Protein AF-A0A9C7S9S4-F1 (afdb_monomer_lite)

Secondary structure (DSSP, 8-state):
-HHHHHHHHTTT--B-HHHHTTS-TT--B---S---BTTTB-HHHHSSTTB-HHHHHHHHHHHHHHHHHHHHH--

pLDDT: mean 94.6, std 7.54, range [54.12, 98.56]

Foldseek 3Di:
DVVVVVQVVCPPQAAEPVNVVVDDPQAADEDQDDDDDPGNYHPCNCVDPRYPHVVVNVVVVVVVVVVVVCVVPVD

Structure (mmCIF, N/CA/C/O backbone):
data_AF-A0A9C7S9S4-F1
#
_entry.id   AF-A0A9C7S9S4-F1
#
loop_
_atom_site.group_PDB
_atom_site.id
_atom_site.type_symbol
_atom_site.label_atom_id
_atom_site.label_alt_id
_atom_site.label_comp_id
_atom_site.label_asym_id
_atom_site.label_entity_id
_atom_site.label_seq_id
_atom_site.pdbx_PDB_ins_code
_atom_site.Cartn_x
_atom_site.Cartn_y
_atom_site.Cartn_z
_atom_site.occupancy
_atom_site.B_iso_or_equiv
_atom_site.auth_seq_id
_atom_site.auth_comp_id
_atom_site.auth_asym_id
_atom_site.auth_atom_id
_atom_site.pdbx_PDB_model_num
ATOM 1 N N . ASP A 1 1 ? -3.300 27.551 8.231 1.00 66.44 1 ASP A N 1
ATOM 2 C CA . ASP A 1 1 ? -2.501 26.311 8.263 1.00 66.44 1 ASP A CA 1
ATOM 3 C C . ASP A 1 1 ? -3.135 25.243 7.384 1.00 66.44 1 ASP A C 1
ATOM 5 O O . ASP A 1 1 ? -4.113 24.610 7.764 1.00 66.44 1 ASP A O 1
ATOM 9 N N . GLU A 1 2 ? -2.620 25.093 6.164 1.00 83.38 2 GLU A N 1
ATOM 10 C CA . GLU A 1 2 ? -3.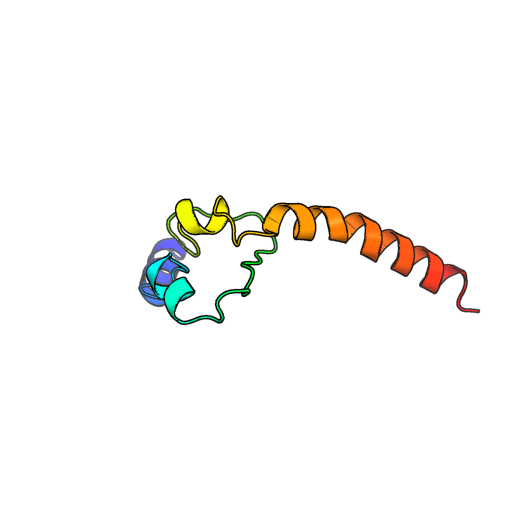150 24.210 5.108 1.00 83.38 2 GLU A CA 1
ATOM 11 C C . GLU A 1 2 ? -3.320 22.751 5.570 1.00 83.38 2 GLU A C 1
ATOM 13 O O . GLU A 1 2 ? -4.320 22.100 5.273 1.00 83.38 2 GLU A O 1
ATOM 18 N N . GLN A 1 3 ? -2.379 22.246 6.369 1.00 81.56 3 GLN A N 1
ATOM 19 C CA . GLN A 1 3 ? -2.402 20.873 6.872 1.00 81.56 3 GLN A CA 1
ATOM 20 C C . GLN A 1 3 ? -3.655 20.570 7.707 1.00 81.56 3 GLN A C 1
ATOM 22 O O . GLN A 1 3 ? -4.211 19.478 7.624 1.00 81.56 3 GLN A O 1
ATOM 27 N N . GLN A 1 4 ? -4.114 21.529 8.508 1.00 84.50 4 GLN A N 1
ATOM 28 C CA . GLN A 1 4 ? -5.242 21.338 9.417 1.00 84.50 4 GLN A CA 1
ATOM 29 C C . GLN A 1 4 ? -6.576 21.349 8.661 1.00 84.50 4 GLN A C 1
ATOM 31 O O . GLN A 1 4 ? -7.453 20.542 8.957 1.00 84.50 4 GLN A O 1
ATOM 36 N N . GLN A 1 5 ? -6.680 22.181 7.620 1.00 88.00 5 GLN A N 1
ATOM 37 C CA . GLN A 1 5 ? -7.811 22.164 6.690 1.00 88.00 5 GLN A CA 1
ATOM 38 C C . GLN A 1 5 ? -7.881 20.843 5.918 1.00 88.00 5 GLN A C 1
ATOM 40 O O . GLN A 1 5 ? -8.952 20.255 5.811 1.00 88.00 5 GLN A O 1
ATOM 45 N N . ARG A 1 6 ? -6.740 20.328 5.435 1.00 88.12 6 ARG A N 1
ATOM 46 C CA . ARG A 1 6 ? -6.697 19.026 4.748 1.00 88.12 6 ARG A CA 1
ATOM 47 C C . ARG A 1 6 ? -7.137 17.889 5.670 1.00 88.12 6 ARG A C 1
ATOM 49 O O . ARG A 1 6 ? -7.957 17.082 5.256 1.00 88.12 6 ARG A O 1
ATOM 56 N N . LYS A 1 7 ? -6.674 17.859 6.926 1.00 87.19 7 LYS A N 1
ATOM 57 C CA . LYS A 1 7 ? -7.113 16.846 7.906 1.00 87.19 7 LYS A CA 1
ATOM 58 C C . LYS A 1 7 ? -8.629 16.829 8.102 1.00 87.19 7 LYS A C 1
ATOM 60 O O . LYS A 1 7 ? -9.201 15.753 8.139 1.00 87.19 7 LYS A O 1
ATOM 65 N N . GLN A 1 8 ? -9.264 17.998 8.193 1.00 89.94 8 GLN A N 1
ATOM 66 C CA . GLN A 1 8 ? -10.723 18.093 8.325 1.00 89.94 8 GLN A CA 1
ATOM 67 C C . GLN A 1 8 ? -11.453 17.587 7.075 1.00 89.94 8 GLN A C 1
ATOM 69 O O . GLN A 1 8 ? -12.451 16.890 7.185 1.00 89.94 8 GLN A O 1
ATOM 74 N N . VAL A 1 9 ? -10.948 17.907 5.879 1.00 94.06 9 VAL A N 1
ATOM 75 C CA . VAL A 1 9 ? -11.550 17.443 4.616 1.00 94.06 9 VAL A CA 1
ATOM 76 C C . VAL A 1 9 ? -11.448 15.922 4.454 1.00 94.06 9 VAL A C 1
ATOM 78 O O . VAL A 1 9 ? -12.351 15.315 3.887 1.00 94.06 9 VAL A O 1
ATOM 81 N N . PHE A 1 10 ? -10.371 15.310 4.949 1.00 93.62 10 PHE A N 1
ATOM 82 C CA . PHE A 1 10 ? -10.137 13.862 4.873 1.00 93.62 10 PHE A CA 1
ATOM 83 C C . PHE A 1 10 ? -10.598 13.092 6.119 1.00 93.62 10 PHE A C 1
ATOM 85 O O . PHE A 1 10 ? -10.321 11.898 6.247 1.00 93.62 10 PHE A O 1
ATOM 92 N N . GLU A 1 11 ? -11.311 13.741 7.038 1.00 92.31 11 GLU A N 1
ATOM 93 C CA . GLU A 1 11 ? -11.878 13.062 8.198 1.00 92.31 11 GLU A CA 1
ATOM 94 C C . GLU A 1 11 ? -12.864 11.971 7.743 1.00 92.31 11 GLU A C 1
ATOM 96 O O . GLU A 1 11 ? -13.722 12.201 6.892 1.00 92.31 11 GLU A O 1
ATOM 101 N N . GLY A 1 12 ? -12.711 10.757 8.280 1.00 93.62 12 GLY A N 1
ATOM 102 C CA . GLY A 1 12 ? -13.516 9.591 7.894 1.00 93.62 12 GLY A CA 1
ATOM 103 C C . GLY A 1 12 ? -13.024 8.824 6.660 1.00 93.62 12 GLY A C 1
ATOM 104 O O . GLY A 1 12 ? -13.653 7.837 6.291 1.00 93.62 12 GLY A O 1
ATOM 105 N N . PHE A 1 13 ? -11.906 9.229 6.046 1.00 96.44 13 PHE A N 1
ATOM 106 C CA . PHE A 1 13 ? -11.281 8.516 4.917 1.00 96.44 13 PHE A CA 1
ATOM 107 C C . PHE A 1 13 ? -10.063 7.669 5.313 1.00 96.44 13 PHE A C 1
ATOM 109 O O . PHE A 1 13 ? -9.376 7.137 4.443 1.00 96.44 13 PHE A O 1
ATOM 116 N N . THR A 1 14 ? -9.775 7.539 6.608 1.00 97.12 14 THR A N 1
ATOM 117 C CA . THR A 1 14 ? -8.711 6.661 7.101 1.00 97.12 14 THR A CA 1
ATOM 118 C C . THR A 1 14 ? -9.019 5.212 6.750 1.00 97.12 14 THR A C 1
ATOM 120 O O . THR A 1 14 ? -10.101 4.711 7.055 1.00 97.12 14 THR A O 1
ATOM 123 N N . VAL A 1 15 ? -8.049 4.518 6.159 1.00 97.94 15 VAL A N 1
ATOM 124 C CA . VAL A 1 15 ? -8.132 3.070 5.985 1.00 97.94 15 VAL A CA 1
ATOM 125 C C . VAL A 1 15 ? -7.799 2.404 7.317 1.00 97.94 15 VAL A C 1
ATOM 127 O O . VAL A 1 15 ? -6.642 2.365 7.740 1.00 97.94 15 VAL A O 1
ATOM 130 N N . ASP A 1 16 ? -8.837 1.926 7.997 1.00 97.81 16 ASP A N 1
ATOM 131 C CA . ASP A 1 16 ? -8.757 1.189 9.255 1.00 97.81 16 ASP A CA 1
ATOM 132 C C . ASP A 1 16 ? -9.229 -0.267 9.092 1.00 97.81 16 ASP A C 1
ATOM 134 O O . ASP A 1 16 ? -9.707 -0.676 8.030 1.00 97.81 16 ASP A O 1
ATOM 138 N N . ALA A 1 17 ? -9.065 -1.078 10.143 1.00 96.75 17 ALA A N 1
ATOM 139 C CA . ALA A 1 17 ? -9.441 -2.491 10.111 1.00 96.75 17 ALA A CA 1
ATOM 140 C C . ALA A 1 17 ? -10.936 -2.676 9.800 1.00 96.75 17 ALA A C 1
ATOM 142 O O . ALA A 1 17 ? -11.309 -3.540 9.011 1.00 96.75 17 ALA A O 1
ATOM 143 N N . LYS A 1 18 ? -11.788 -1.797 10.339 1.00 97.06 18 LYS A N 1
ATOM 144 C CA . LYS A 1 18 ? -13.234 -1.827 10.109 1.00 97.06 18 LYS A CA 1
ATOM 145 C C . LYS A 1 18 ? -13.589 -1.544 8.649 1.00 97.06 18 LYS A C 1
ATOM 147 O O . LYS A 1 18 ? -14.529 -2.134 8.122 1.00 97.06 18 LYS A O 1
ATOM 152 N N . LEU A 1 19 ? -12.871 -0.643 7.981 1.00 97.19 19 LEU A N 1
ATOM 153 C CA . LEU A 1 19 ? -13.037 -0.410 6.552 1.00 97.19 19 LEU A CA 1
ATOM 154 C C . LEU A 1 19 ? -12.607 -1.649 5.763 1.00 97.19 19 LEU A C 1
ATOM 156 O O . LEU A 1 19 ? -13.361 -2.092 4.895 1.00 97.19 19 LEU A O 1
ATOM 160 N N . MET A 1 20 ? -11.455 -2.232 6.110 1.00 97.75 20 MET A N 1
ATOM 161 C CA . MET A 1 20 ? -10.917 -3.437 5.468 1.00 97.75 20 MET A CA 1
ATOM 162 C C . MET A 1 20 ? -11.845 -4.656 5.594 1.00 97.75 20 MET A C 1
ATOM 164 O O . MET A 1 20 ? -11.911 -5.447 4.658 1.00 97.75 20 MET A O 1
ATOM 168 N N . GLU A 1 21 ? -12.637 -4.774 6.665 1.00 96.62 21 GLU A N 1
ATOM 169 C CA . GLU A 1 21 ? -13.654 -5.834 6.823 1.00 96.62 21 GLU A CA 1
ATOM 170 C C . GLU A 1 21 ? -14.729 -5.838 5.719 1.00 96.62 21 GLU A C 1
ATOM 172 O O . GLU A 1 21 ? -15.372 -6.860 5.488 1.00 96.62 21 GLU A O 1
ATOM 177 N N . ASN A 1 22 ? -14.938 -4.713 5.025 1.00 97.81 22 ASN A N 1
ATOM 178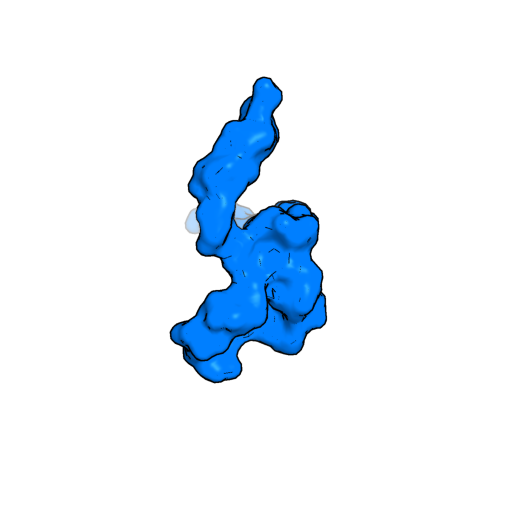 C CA . ASN A 1 22 ? -15.894 -4.630 3.915 1.00 97.81 22 ASN A CA 1
ATOM 179 C C . ASN A 1 22 ? -15.302 -5.108 2.579 1.00 97.81 22 ASN A C 1
ATOM 181 O O . ASN A 1 22 ? -16.034 -5.219 1.592 1.00 97.81 22 ASN A O 1
ATOM 185 N N . ALA A 1 23 ? -13.989 -5.336 2.520 1.00 97.56 23 ALA A N 1
ATOM 186 C CA . ALA A 1 23 ? -13.313 -5.841 1.336 1.00 97.56 23 ALA A CA 1
ATOM 187 C C . ALA A 1 23 ? -13.451 -7.370 1.225 1.00 97.56 23 ALA A C 1
ATOM 189 O O . ALA A 1 23 ? -14.006 -8.047 2.091 1.00 97.56 23 ALA A O 1
ATOM 190 N N . LEU A 1 24 ? -12.948 -7.931 0.123 1.00 97.81 24 LEU A N 1
ATOM 191 C CA . LEU A 1 24 ? -12.862 -9.382 -0.018 1.00 97.81 24 LEU A CA 1
ATOM 192 C C . LEU A 1 24 ? -11.901 -9.975 1.032 1.00 97.81 24 LEU A C 1
ATOM 194 O O . LEU A 1 24 ? -10.938 -9.305 1.411 1.00 97.81 24 LEU A O 1
ATOM 198 N N . PRO A 1 25 ? -12.108 -11.234 1.468 1.00 94.31 25 PRO A N 1
ATOM 199 C CA . PRO A 1 25 ? -11.250 -11.873 2.471 1.00 94.31 25 PRO A CA 1
ATOM 200 C C . PRO A 1 25 ? -9.764 -11.956 2.089 1.00 94.31 25 PRO A C 1
ATOM 202 O O . PRO A 1 25 ? -8.911 -12.052 2.964 1.00 94.31 25 PRO A O 1
ATOM 205 N N . ASP A 1 26 ? -9.457 -11.943 0.793 1.00 96.44 26 ASP A N 1
ATOM 206 C CA . ASP A 1 26 ? -8.113 -11.999 0.213 1.00 96.44 26 ASP A CA 1
ATOM 207 C C . ASP A 1 26 ? -7.630 -10.640 -0.320 1.00 96.44 26 ASP A C 1
ATOM 209 O O . ASP A 1 26 ? -6.605 -10.564 -0.999 1.00 96.44 26 ASP A O 1
ATOM 213 N N . ALA A 1 27 ? -8.349 -9.553 -0.018 1.00 98.06 27 ALA A N 1
ATOM 214 C CA . ALA A 1 27 ? -7.910 -8.215 -0.377 1.00 98.06 27 ALA A CA 1
ATOM 215 C C . ALA A 1 27 ? -6.572 -7.889 0.300 1.00 98.06 27 ALA A C 1
ATOM 217 O O . ALA A 1 27 ? -6.372 -8.181 1.482 1.00 98.06 27 ALA A O 1
ATOM 218 N N . ILE A 1 28 ? -5.686 -7.235 -0.448 1.00 98.25 28 ILE A N 1
ATOM 219 C CA . ILE A 1 28 ? -4.431 -6.691 0.067 1.00 98.25 28 ILE A CA 1
ATOM 220 C C . ILE A 1 28 ? -4.513 -5.169 0.162 1.00 98.25 28 ILE A C 1
ATOM 222 O O . ILE A 1 28 ? -5.167 -4.510 -0.648 1.00 98.25 28 ILE A O 1
ATOM 226 N N . PHE A 1 29 ? -3.823 -4.615 1.149 1.00 98.50 29 PHE A N 1
ATOM 227 C CA . PHE A 1 29 ? -3.621 -3.188 1.309 1.00 98.50 29 PHE A CA 1
ATOM 228 C C . PHE A 1 29 ? -2.310 -2.763 0.632 1.00 98.50 29 PHE A C 1
ATOM 230 O O . PHE A 1 29 ? -1.259 -3.371 0.850 1.00 98.50 29 PHE A O 1
ATOM 237 N N . LEU A 1 30 ? -2.392 -1.706 -0.178 1.00 98.38 30 LEU A N 1
ATOM 238 C CA . LEU A 1 30 ? -1.275 -1.086 -0.892 1.00 98.38 30 LEU A CA 1
ATOM 239 C C . LEU A 1 30 ? -1.178 0.394 -0.515 1.00 98.38 30 LEU A C 1
ATOM 241 O O . LEU A 1 30 ? -2.192 1.057 -0.292 1.00 98.38 30 LEU A O 1
ATOM 245 N N . HIS A 1 31 ? 0.043 0.918 -0.468 1.00 98.44 31 HIS A N 1
ATOM 246 C CA . HIS A 1 31 ? 0.333 2.316 -0.199 1.00 98.44 31 HIS A CA 1
ATOM 247 C C . HIS A 1 31 ? 1.726 2.685 -0.715 1.00 98.44 31 HIS A C 1
ATOM 249 O O . HIS A 1 31 ? 2.744 2.215 -0.209 1.00 98.44 31 HIS A O 1
ATOM 255 N N . CYS A 1 32 ? 1.797 3.658 -1.621 1.00 96.25 32 CYS A N 1
ATOM 256 C CA . CYS A 1 32 ? 3.007 3.973 -2.383 1.00 96.25 32 CYS A CA 1
ATOM 257 C C . CYS A 1 32 ? 4.178 4.633 -1.615 1.00 96.25 32 CYS A C 1
ATOM 259 O O . CYS A 1 32 ? 5.144 5.034 -2.257 1.00 96.25 32 CYS A O 1
ATOM 261 N N . LEU A 1 33 ? 4.105 4.717 -0.281 1.00 96.69 33 LEU A N 1
ATOM 262 C CA . LEU A 1 33 ? 5.045 5.325 0.684 1.00 96.69 33 LEU A CA 1
ATOM 263 C C . LEU A 1 33 ? 5.580 6.759 0.366 1.00 96.69 33 LEU A C 1
ATOM 265 O O . LEU A 1 33 ? 5.699 7.173 -0.784 1.00 96.69 33 LEU A O 1
ATOM 269 N N . PRO A 1 34 ? 5.957 7.560 1.387 1.00 96.50 34 PRO A N 1
ATOM 270 C CA . PRO A 1 34 ? 5.802 7.307 2.821 1.00 96.50 34 PRO A CA 1
ATOM 271 C C . PRO A 1 34 ? 4.331 7.364 3.257 1.00 96.50 34 PRO A C 1
ATOM 273 O O . PRO A 1 34 ? 3.532 8.050 2.629 1.00 96.50 34 PRO A O 1
ATOM 276 N N . ALA A 1 35 ? 3.996 6.646 4.332 1.00 96.50 35 ALA A N 1
ATOM 277 C CA . ALA A 1 35 ? 2.674 6.662 4.960 1.00 96.50 35 ALA A CA 1
ATOM 278 C C . ALA A 1 35 ? 2.721 7.369 6.326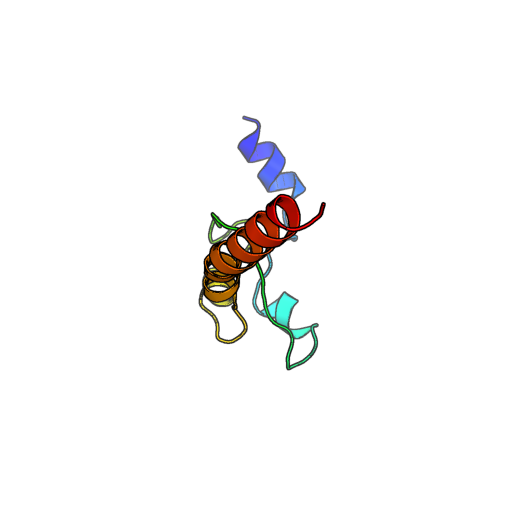 1.00 96.50 35 ALA A C 1
ATOM 280 O O . ALA A 1 35 ? 3.650 7.164 7.118 1.00 96.50 35 ALA A O 1
ATOM 281 N N . TYR A 1 36 ? 1.701 8.163 6.627 1.00 94.88 36 TYR A N 1
ATOM 282 C CA . TYR A 1 36 ? 1.452 8.814 7.902 1.00 94.88 36 TYR A CA 1
ATOM 283 C C . TYR A 1 36 ? 0.424 8.010 8.710 1.00 94.88 36 TYR A C 1
ATOM 285 O O . TYR A 1 36 ? -0.792 8.112 8.539 1.00 94.88 36 TYR A O 1
ATOM 293 N N . ARG A 1 37 ? 0.940 7.220 9.656 1.00 95.69 37 ARG A N 1
ATOM 294 C CA . ARG A 1 37 ? 0.125 6.437 10.596 1.00 95.69 37 ARG A CA 1
ATOM 295 C C . ARG A 1 37 ? -0.841 7.348 11.363 1.00 95.69 37 ARG A C 1
ATOM 297 O O . ARG A 1 37 ? -0.436 8.387 11.886 1.00 95.69 37 ARG A O 1
ATOM 304 N N . GLY A 1 38 ? -2.105 6.940 11.436 1.00 92.62 38 GLY A N 1
ATOM 305 C CA . GLY A 1 38 ? -3.178 7.675 12.111 1.00 92.62 38 GLY A CA 1
ATOM 306 C C . GLY A 1 38 ? -3.808 8.801 11.282 1.00 92.62 38 GLY A C 1
ATOM 307 O O . GLY A 1 38 ? -4.659 9.516 11.807 1.00 92.62 38 GLY A O 1
ATOM 308 N N . TYR A 1 39 ? -3.407 8.965 10.016 1.00 93.75 39 TYR A N 1
ATOM 309 C CA . TYR A 1 39 ? -4.050 9.872 9.063 1.00 93.75 39 TYR A CA 1
ATOM 310 C C . TYR A 1 39 ? -4.743 9.076 7.960 1.00 93.75 39 TYR A C 1
ATOM 312 O O . TYR A 1 39 ? -5.897 8.697 8.123 1.00 93.75 39 TYR A O 1
ATOM 320 N N . GLU A 1 40 ? -4.063 8.785 6.856 1.00 95.38 40 GLU A N 1
ATOM 321 C CA . GLU A 1 40 ? -4.636 8.028 5.742 1.00 95.38 40 GLU A CA 1
ATOM 322 C C . GLU A 1 40 ? -4.776 6.529 6.033 1.00 95.38 40 GLU A C 1
ATOM 324 O O . GLU A 1 40 ? -5.613 5.867 5.426 1.00 95.38 40 GLU A O 1
ATOM 329 N N . VAL A 1 41 ? -4.001 5.991 6.978 1.00 97.88 41 VAL A N 1
ATOM 330 C CA . VAL A 1 41 ? -4.009 4.568 7.336 1.00 97.88 41 VAL A CA 1
ATOM 331 C C . VAL A 1 41 ? -3.714 4.379 8.824 1.00 97.88 41 VAL A C 1
ATOM 333 O O . VAL A 1 41 ? -2.913 5.118 9.410 1.00 97.88 41 VAL A O 1
ATOM 336 N N . THR A 1 42 ? -4.347 3.396 9.463 1.00 98.12 42 THR A N 1
ATOM 337 C CA . THR A 1 42 ? -3.988 2.998 10.832 1.00 98.12 42 THR A CA 1
ATOM 338 C C . THR A 1 42 ? -2.706 2.163 10.854 1.00 98.12 42 THR A C 1
ATOM 340 O O . THR A 1 42 ? -2.346 1.507 9.881 1.00 98.12 42 THR A O 1
ATOM 343 N N . GLU A 1 43 ? -1.996 2.166 11.983 1.00 97.88 43 GLU A N 1
ATOM 344 C CA . GLU A 1 43 ? -0.807 1.317 12.156 1.00 97.88 43 GLU A CA 1
ATOM 345 C C . GLU A 1 43 ? -1.139 -0.176 12.000 1.00 97.88 43 GLU A C 1
ATOM 347 O O . GLU A 1 43 ? -0.387 -0.906 11.366 1.00 97.88 43 GLU A O 1
ATOM 352 N N . GLU A 1 44 ? -2.305 -0.602 12.491 1.00 97.81 44 GLU A N 1
ATOM 353 C CA . GLU A 1 44 ? -2.791 -1.979 12.365 1.00 97.81 44 GLU A CA 1
ATOM 354 C C . GLU A 1 44 ? -2.976 -2.422 10.909 1.00 97.81 44 GLU A C 1
ATOM 356 O O . GLU A 1 44 ? -2.608 -3.542 10.571 1.00 97.81 44 GLU A O 1
ATOM 361 N N . VAL A 1 45 ? -3.516 -1.564 10.035 1.00 98.00 45 VAL A N 1
ATOM 362 C CA . VAL A 1 45 ? -3.663 -1.901 8.610 1.00 98.00 45 VAL A CA 1
ATOM 363 C C . VAL A 1 45 ? -2.308 -1.881 7.911 1.00 98.00 45 VAL A C 1
ATOM 365 O O . VAL A 1 45 ? -2.017 -2.780 7.129 1.00 98.00 45 VAL A O 1
ATOM 368 N N . LEU A 1 46 ? -1.466 -0.885 8.205 1.00 98.12 46 LEU A N 1
ATOM 369 C CA . LEU A 1 46 ? -0.168 -0.730 7.548 1.00 98.12 46 LEU A CA 1
ATOM 370 C C . LEU A 1 46 ? 0.806 -1.875 7.875 1.00 98.12 46 LEU A C 1
ATOM 372 O O . LEU A 1 46 ? 1.543 -2.304 6.991 1.00 98.12 46 LEU A O 1
ATOM 376 N N . GLU A 1 47 ? 0.803 -2.374 9.113 1.00 97.06 47 GLU A N 1
ATOM 377 C CA . GLU A 1 47 ? 1.658 -3.483 9.576 1.00 97.06 47 GLU A CA 1
ATOM 378 C C . GLU A 1 47 ? 0.924 -4.842 9.594 1.00 97.06 47 GLU A C 1
ATOM 380 O O . GLU A 1 47 ? 1.490 -5.865 9.985 1.00 97.06 47 GLU A O 1
ATOM 385 N N . GLY A 1 48 ? -0.358 -4.858 9.223 1.00 96.12 48 GLY A N 1
ATOM 386 C CA . GLY A 1 48 ? -1.227 -6.027 9.313 1.00 96.12 48 GLY A CA 1
ATOM 387 C C . GLY A 1 48 ? -0.946 -7.088 8.250 1.00 96.12 48 GLY A C 1
ATOM 388 O O . GLY A 1 48 ? -0.253 -6.856 7.265 1.00 96.12 48 GLY A O 1
ATOM 389 N N . GLN A 1 49 ? -1.552 -8.268 8.410 1.00 95.44 49 GLN A N 1
ATOM 390 C CA . GLN A 1 49 ? -1.320 -9.416 7.515 1.00 95.44 49 GLN A CA 1
ATOM 391 C C . GLN A 1 49 ? -1.758 -9.182 6.064 1.00 95.44 49 GLN A C 1
ATOM 393 O O . GLN A 1 49 ? -1.225 -9.813 5.159 1.00 95.44 49 GLN A O 1
ATOM 398 N N . GLN A 1 50 ? -2.734 -8.300 5.841 1.00 97.44 50 GLN A N 1
ATOM 399 C CA . GLN A 1 50 ? -3.194 -7.942 4.497 1.00 97.44 50 GLN A CA 1
ATOM 400 C C . GLN 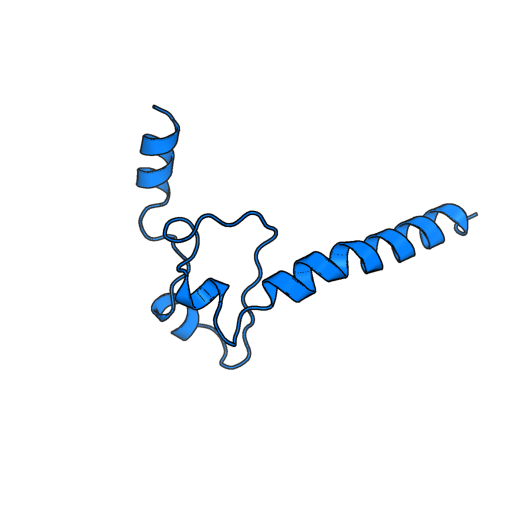A 1 50 ? -2.311 -6.868 3.843 1.00 97.44 50 GLN A C 1
ATOM 402 O O . GLN A 1 50 ? -2.530 -6.531 2.685 1.00 97.44 50 GLN A O 1
ATOM 407 N N . SER A 1 51 ? -1.327 -6.310 4.553 1.00 98.31 51 SER A N 1
ATOM 408 C CA . SER A 1 51 ? -0.441 -5.280 4.019 1.00 98.31 51 SER A CA 1
ATOM 409 C C . SER A 1 51 ? 0.624 -5.875 3.106 1.00 98.31 51 SER A C 1
ATOM 411 O O . SER A 1 51 ? 1.387 -6.748 3.513 1.00 98.31 51 SER A O 1
ATOM 413 N N . ALA A 1 52 ? 0.712 -5.353 1.884 1.00 98.38 52 ALA A N 1
ATOM 414 C CA . ALA A 1 52 ? 1.757 -5.693 0.919 1.00 98.38 52 ALA A CA 1
ATOM 415 C C . ALA A 1 52 ? 2.649 -4.481 0.583 1.00 98.38 52 ALA A C 1
ATOM 417 O O . ALA A 1 52 ? 3.309 -4.457 -0.453 1.00 98.38 52 ALA A O 1
ATOM 418 N N . VAL A 1 53 ? 2.684 -3.458 1.447 1.00 98.38 53 VAL A N 1
ATOM 419 C CA . VAL A 1 53 ? 3.371 -2.177 1.172 1.00 98.38 53 VAL A CA 1
ATOM 420 C C . VAL A 1 53 ? 4.883 -2.313 0.981 1.00 98.38 53 VAL A C 1
ATOM 422 O O . VAL A 1 53 ? 5.486 -1.550 0.226 1.00 98.38 53 VAL A O 1
ATOM 425 N N . TRP A 1 54 ? 5.514 -3.288 1.642 1.00 97.88 54 TRP A N 1
ATOM 426 C CA . TRP A 1 54 ? 6.949 -3.543 1.497 1.00 97.88 54 TRP A CA 1
ATOM 427 C C . TRP A 1 54 ? 7.265 -4.235 0.172 1.00 97.88 54 TRP A C 1
ATOM 429 O O . TRP A 1 54 ? 8.167 -3.789 -0.537 1.00 97.88 54 TRP A O 1
ATOM 439 N N . ASP A 1 55 ? 6.465 -5.232 -0.207 1.00 98.38 55 ASP A N 1
ATOM 440 C CA . ASP A 1 55 ? 6.573 -5.888 -1.512 1.00 98.38 55 ASP A CA 1
ATOM 441 C C . ASP A 1 55 ? 6.261 -4.899 -2.646 1.00 98.38 55 ASP A C 1
ATOM 443 O O . ASP A 1 55 ? 6.939 -4.886 -3.671 1.00 98.38 55 ASP A O 1
ATOM 447 N N . GLU A 1 56 ? 5.267 -4.021 -2.478 1.00 98.56 56 GLU A N 1
ATOM 448 C CA . GLU A 1 56 ? 4.971 -2.931 -3.417 1.00 98.56 56 GLU A CA 1
ATOM 449 C C . GLU A 1 56 ? 6.186 -2.011 -3.607 1.00 98.56 56 GLU A C 1
ATOM 451 O O . GLU A 1 56 ? 6.567 -1.696 -4.741 1.00 98.56 56 GLU A O 1
ATOM 456 N N . ALA A 1 57 ? 6.817 -1.599 -2.503 1.00 98.38 57 ALA A N 1
ATOM 457 C CA . ALA A 1 57 ? 7.993 -0.741 -2.530 1.00 98.38 57 ALA A CA 1
ATOM 458 C C . ALA A 1 57 ? 9.193 -1.430 -3.198 1.00 98.38 57 ALA A C 1
ATOM 460 O O . ALA A 1 57 ? 9.869 -0.807 -4.019 1.00 98.38 57 ALA A O 1
ATOM 461 N N . GLU A 1 58 ? 9.441 -2.709 -2.905 1.00 98.56 58 GLU A N 1
ATOM 462 C CA . GLU A 1 58 ? 10.495 -3.499 -3.548 1.00 98.56 58 GLU A CA 1
ATOM 463 C C . GLU A 1 58 ? 10.229 -3.676 -5.051 1.00 98.56 58 GLU A C 1
ATOM 465 O O . GLU A 1 58 ? 11.121 -3.471 -5.881 1.00 98.56 58 GLU A O 1
ATOM 470 N N . ASN A 1 59 ? 8.980 -3.947 -5.437 1.00 98.56 59 ASN A N 1
ATOM 471 C CA . ASN A 1 59 ? 8.587 -4.173 -6.829 1.00 98.56 59 ASN A CA 1
ATOM 472 C C . ASN A 1 59 ? 8.817 -2.970 -7.749 1.00 98.56 59 ASN A C 1
ATOM 474 O O . ASN A 1 59 ? 8.963 -3.150 -8.963 1.00 98.56 59 ASN A O 1
ATOM 478 N N . ARG A 1 60 ? 8.963 -1.757 -7.200 1.00 98.56 60 ARG A N 1
ATOM 479 C CA . ARG A 1 60 ? 9.431 -0.589 -7.962 1.00 98.56 60 ARG A CA 1
ATOM 480 C C . ARG A 1 60 ? 10.786 -0.844 -8.621 1.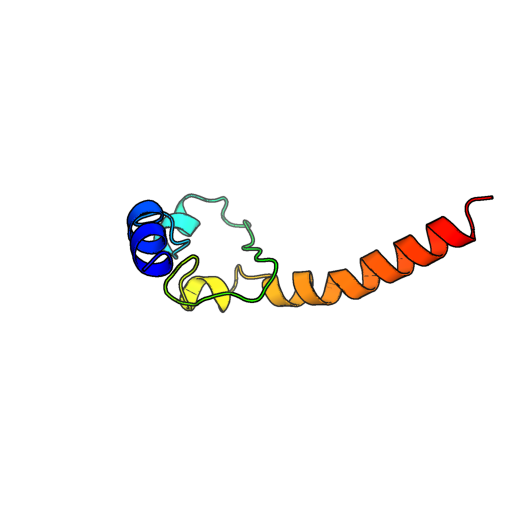00 98.56 60 ARG A C 1
ATOM 482 O O . ARG A 1 60 ? 10.939 -0.512 -9.795 1.00 98.56 60 ARG A O 1
ATOM 489 N N . LEU A 1 61 ? 11.731 -1.483 -7.925 1.00 98.56 61 LEU A N 1
ATOM 490 C CA . LEU A 1 61 ? 13.046 -1.820 -8.477 1.00 98.56 61 LEU A CA 1
ATOM 491 C C . LEU A 1 61 ? 12.913 -2.753 -9.684 1.00 98.56 61 LEU A C 1
ATOM 493 O O . LEU A 1 61 ? 13.504 -2.508 -10.737 1.00 98.56 61 LEU A O 1
ATOM 497 N N . HIS A 1 62 ? 12.138 -3.825 -9.536 1.00 98.56 62 HIS A N 1
ATOM 498 C CA . HIS A 1 62 ? 11.969 -4.833 -10.578 1.00 98.56 62 HIS A CA 1
ATOM 499 C C . HIS A 1 62 ? 11.262 -4.260 -11.807 1.00 98.56 62 HIS A C 1
ATOM 501 O O . HIS A 1 62 ? 11.764 -4.406 -12.924 1.00 98.56 62 HIS A O 1
ATOM 507 N N . ALA A 1 63 ? 10.161 -3.534 -11.597 1.00 98.38 63 ALA A N 1
ATOM 508 C CA . ALA A 1 63 ? 9.422 -2.878 -12.668 1.00 98.38 63 ALA A CA 1
ATOM 509 C C . ALA A 1 63 ? 10.296 -1.866 -13.425 1.00 98.38 63 ALA A C 1
ATOM 511 O O . ALA A 1 63 ? 10.290 -1.836 -14.654 1.00 98.38 63 ALA A O 1
ATOM 512 N N . GLN A 1 64 ? 11.095 -1.068 -12.710 1.00 98.56 64 GLN A N 1
ATOM 513 C CA . GLN A 1 64 ? 11.973 -0.080 -13.337 1.00 98.56 64 GLN A CA 1
ATOM 514 C C . GLN A 1 64 ? 13.129 -0.726 -14.113 1.00 98.56 64 GLN A C 1
ATOM 516 O O . GLN A 1 64 ? 13.459 -0.240 -15.191 1.00 98.56 64 GLN A O 1
ATOM 521 N N . LYS A 1 65 ? 13.714 -1.832 -13.627 1.00 98.25 65 LYS A N 1
ATOM 522 C CA . LYS A 1 65 ? 14.727 -2.595 -14.382 1.00 98.25 65 LYS A CA 1
ATOM 523 C C . LYS A 1 65 ? 14.174 -3.096 -15.716 1.00 98.25 65 LYS A C 1
ATOM 525 O O . LYS A 1 65 ? 14.796 -2.862 -16.747 1.00 98.25 65 LYS A O 1
ATOM 530 N N . ALA A 1 66 ? 13.005 -3.736 -15.683 1.00 98.00 66 ALA A N 1
ATOM 531 C CA . ALA A 1 66 ? 12.350 -4.254 -16.882 1.00 98.00 66 ALA A CA 1
ATOM 532 C C . ALA A 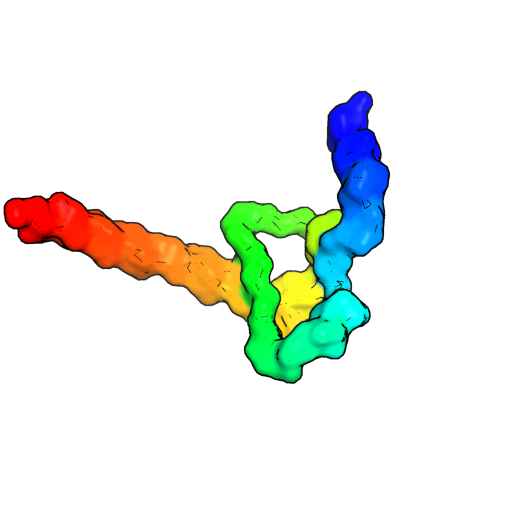1 66 ? 11.973 -3.128 -17.856 1.00 98.00 66 ALA A C 1
ATOM 534 O O . ALA A 1 66 ? 12.160 -3.258 -19.060 1.00 98.00 66 ALA A O 1
ATOM 535 N N . LEU A 1 67 ? 11.494 -1.991 -17.339 1.00 98.06 67 LEU A N 1
ATOM 536 C CA . LEU A 1 67 ? 11.175 -0.831 -18.169 1.00 98.06 67 LEU A CA 1
ATOM 537 C C . LEU A 1 67 ? 12.417 -0.272 -18.879 1.00 98.06 67 LEU A C 1
ATOM 539 O O . LEU A 1 67 ? 12.339 0.072 -20.054 1.00 98.06 67 LEU A O 1
ATOM 543 N N . ILE A 1 68 ? 13.554 -0.178 -18.185 1.00 98.00 68 ILE A N 1
ATOM 544 C CA . ILE A 1 68 ? 14.810 0.297 -18.783 1.00 98.00 68 ILE A CA 1
ATOM 545 C C . ILE A 1 68 ? 15.285 -0.664 -19.879 1.00 98.00 68 ILE A C 1
ATOM 547 O O . ILE A 1 68 ? 15.622 -0.201 -20.963 1.00 98.00 68 ILE A O 1
ATOM 551 N N . GLU A 1 69 ? 15.281 -1.975 -19.622 1.00 97.50 69 GLU A N 1
ATOM 552 C CA . GLU A 1 69 ? 15.608 -2.998 -20.628 1.00 97.50 69 GLU A CA 1
ATOM 553 C C . GLU A 1 69 ? 14.702 -2.865 -21.857 1.00 97.50 69 GLU A C 1
ATOM 555 O O . GLU A 1 69 ? 15.196 -2.711 -22.971 1.00 97.50 69 GLU A O 1
ATOM 560 N N . PHE A 1 70 ? 13.383 -2.804 -21.647 1.00 96.88 70 PHE A N 1
ATOM 561 C CA . PHE A 1 70 ? 12.405 -2.646 -22.721 1.00 96.88 70 PHE A CA 1
ATOM 562 C C . PHE A 1 70 ? 12.677 -1.408 -23.582 1.00 96.88 70 PHE A C 1
ATOM 564 O O . PHE A 1 70 ? 12.647 -1.495 -24.804 1.00 96.88 70 PHE A O 1
ATOM 571 N N . LEU A 1 71 ? 12.964 -0.258 -22.967 1.00 97.06 71 LEU A N 1
ATOM 572 C CA . LEU A 1 71 ? 13.220 0.989 -23.693 1.00 97.06 71 LEU A CA 1
ATOM 573 C C . LEU A 1 71 ? 14.566 1.002 -24.434 1.00 97.06 71 LEU A C 1
ATOM 575 O O . LEU A 1 71 ? 14.698 1.734 -25.412 1.00 97.06 71 LEU A O 1
ATOM 579 N N . LEU A 1 72 ? 15.561 0.239 -23.973 1.00 95.94 72 LEU A N 1
ATOM 580 C CA . LEU A 1 72 ? 16.861 0.122 -24.642 1.00 95.94 72 LEU A CA 1
ATOM 581 C C . LEU A 1 72 ? 16.841 -0.899 -25.790 1.00 95.94 72 LEU A C 1
ATOM 583 O O . LEU A 1 72 ? 17.505 -0.673 -26.804 1.00 95.94 72 LEU A O 1
ATOM 587 N N . ASP A 1 73 ? 16.076 -1.985 -25.645 1.00 90.25 73 ASP A N 1
ATOM 588 C CA . ASP A 1 73 ? 15.969 -3.062 -26.639 1.00 90.25 73 ASP A CA 1
ATOM 589 C C . ASP A 1 73 ? 14.869 -2.831 -27.684 1.00 90.25 73 ASP A C 1
ATOM 591 O O . ASP A 1 73 ? 14.922 -3.416 -28.771 1.00 90.25 73 ASP A O 1
ATOM 595 N N . ALA A 1 74 ? 13.894 -1.963 -27.400 1.00 68.19 74 ALA A N 1
ATOM 596 C CA . ALA A 1 74 ? 12.911 -1.499 -28.373 1.00 68.19 74 ALA A CA 1
ATOM 597 C C . ALA A 1 74 ? 13.583 -0.608 -29.436 1.00 68.19 74 ALA A C 1
ATOM 599 O O . ALA A 1 74 ? 13.569 0.620 -29.353 1.00 68.19 74 ALA A O 1
ATOM 600 N N . LYS A 1 75 ? 14.196 -1.248 -30.434 1.00 54.12 75 LYS A N 1
ATOM 601 C CA . LYS A 1 75 ? 14.532 -0.628 -31.721 1.00 54.12 75 LYS A CA 1
ATOM 602 C C . LYS A 1 75 ? 13.305 -0.472 -32.607 1.00 54.12 75 LYS A C 1
ATOM 604 O O . LYS A 1 75 ? 12.523 -1.445 -32.699 1.00 54.12 75 LYS A O 1
#

Sequence (75 aa):
DEQQQRKQVFEGFTVDAKLMENALPDAIFLHCLPAYRGYEVTEEVLEGQQSAVWDEAENRLHAQKALIEFLLDAK

Radius of gyration: 16.75 Å; chains: 1; bounding box: 33×38×44 Å